Protein AF-A0A378FMY5-F1 (afdb_monomer)

Sequence (43 aa):
MTDAYRDALLAQFPQARAHVIAGAGHWVHAEKPERCYAPSAAI

Structure (mmCIF, N/CA/C/O backbone):
data_AF-A0A378FMY5-F1
#
_entry.id   AF-A0A378FMY5-F1
#
loop_
_atom_site.group_PDB
_atom_site.id
_atom_site.type_symbol
_atom_site.label_atom_id
_atom_site.label_alt_id
_atom_site.label_comp_id
_atom_site.label_asym_id
_atom_site.label_entity_id
_atom_site.label_seq_id
_atom_site.pdbx_PDB_ins_code
_atom_site.Cartn_x
_atom_site.Cartn_y
_atom_site.Cartn_z
_atom_site.occupancy
_atom_site.B_iso_or_equiv
_atom_site.auth_seq_id
_atom_site.auth_comp_id
_atom_site.auth_asym_id
_atom_site.auth_atom_id
_atom_site.pdbx_PDB_model_num
ATOM 1 N N . MET A 1 1 ? -2.563 -15.957 -0.198 1.00 52.00 1 MET A N 1
ATOM 2 C CA . MET A 1 1 ? -2.291 -15.209 1.048 1.00 52.00 1 MET A CA 1
ATOM 3 C C . MET A 1 1 ? -3.637 -14.867 1.660 1.00 52.00 1 MET A C 1
ATOM 5 O O . MET A 1 1 ? -4.454 -14.282 0.965 1.00 52.00 1 MET A O 1
ATOM 9 N N . THR A 1 2 ? -3.931 -15.358 2.862 1.00 58.00 2 THR A N 1
ATOM 10 C CA . THR A 1 2 ? -5.248 -15.207 3.500 1.00 58.00 2 THR A CA 1
ATOM 11 C C . THR A 1 2 ? -5.453 -13.777 3.987 1.00 58.00 2 THR A C 1
ATOM 13 O O . THR A 1 2 ? -4.567 -13.208 4.620 1.00 58.00 2 THR A O 1
ATOM 16 N N . ASP A 1 3 ? -6.635 -13.222 3.726 1.00 70.25 3 ASP A N 1
ATOM 17 C CA . ASP A 1 3 ? -7.025 -11.848 4.078 1.00 70.25 3 ASP A CA 1
ATOM 18 C C . ASP A 1 3 ? -7.088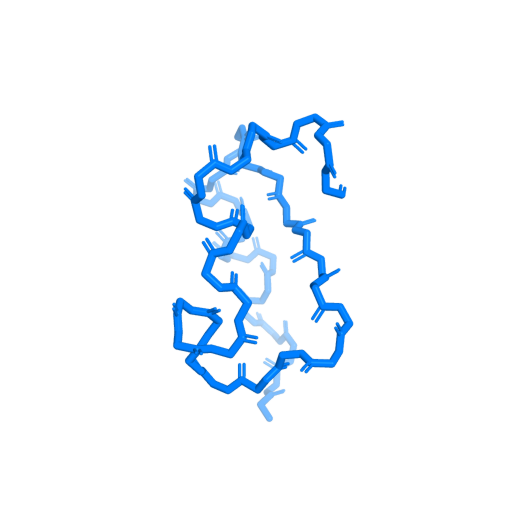 -11.594 5.601 1.00 70.25 3 ASP A C 1
ATOM 20 O O . ASP A 1 3 ? -7.125 -10.456 6.048 1.00 70.25 3 ASP A O 1
ATOM 24 N N . ALA A 1 4 ? -6.999 -12.659 6.407 1.00 79.81 4 ALA A N 1
ATOM 25 C CA . ALA A 1 4 ? -7.148 -12.666 7.865 1.00 79.81 4 ALA A CA 1
ATOM 26 C C . ALA A 1 4 ? -6.220 -11.716 8.650 1.00 79.81 4 ALA A C 1
ATOM 28 O O . ALA A 1 4 ? -6.493 -11.427 9.811 1.00 79.81 4 ALA A O 1
ATOM 29 N N . TYR A 1 5 ? -5.130 -11.231 8.051 1.00 83.00 5 TYR A N 1
ATOM 30 C CA . TYR A 1 5 ? -4.205 -10.290 8.698 1.00 83.00 5 TYR A CA 1
ATOM 31 C C . TYR A 1 5 ? -4.342 -8.851 8.198 1.00 83.00 5 TYR A C 1
ATOM 33 O O . TYR A 1 5 ? -3.647 -7.969 8.702 1.00 83.00 5 TYR A O 1
ATOM 41 N N . ARG A 1 6 ? -5.217 -8.593 7.218 1.00 82.06 6 ARG A N 1
ATOM 42 C CA . ARG A 1 6 ? -5.386 -7.263 6.625 1.00 82.06 6 ARG A CA 1
ATOM 43 C C . ARG A 1 6 ? -5.803 -6.238 7.673 1.00 82.06 6 ARG A C 1
ATOM 45 O O . ARG A 1 6 ? -5.170 -5.192 7.768 1.00 82.06 6 ARG A O 1
ATOM 52 N N . ASP A 1 7 ? -6.807 -6.557 8.482 1.00 85.50 7 ASP A N 1
ATOM 53 C CA . ASP A 1 7 ? -7.343 -5.618 9.471 1.00 85.50 7 ASP A CA 1
ATOM 54 C C . ASP A 1 7 ? -6.331 -5.315 10.582 1.00 85.50 7 ASP A C 1
ATOM 56 O O . ASP A 1 7 ? -6.106 -4.156 10.930 1.00 85.50 7 ASP A O 1
ATOM 60 N N . ALA A 1 8 ? -5.640 -6.345 11.083 1.00 89.88 8 ALA A N 1
ATOM 61 C CA . ALA A 1 8 ? -4.591 -6.190 12.091 1.00 89.88 8 ALA A CA 1
ATOM 62 C C . ALA A 1 8 ? -3.376 -5.398 11.572 1.00 89.88 8 ALA A C 1
ATOM 64 O O . ALA A 1 8 ? -2.703 -4.711 12.341 1.00 89.88 8 ALA A O 1
ATOM 65 N N . LEU A 1 9 ? -3.084 -5.488 10.272 1.00 86.81 9 LEU A N 1
ATOM 66 C CA . LEU A 1 9 ? -2.037 -4.705 9.624 1.00 86.81 9 LEU A CA 1
ATOM 67 C C . LEU A 1 9 ? -2.460 -3.240 9.461 1.00 86.81 9 LEU 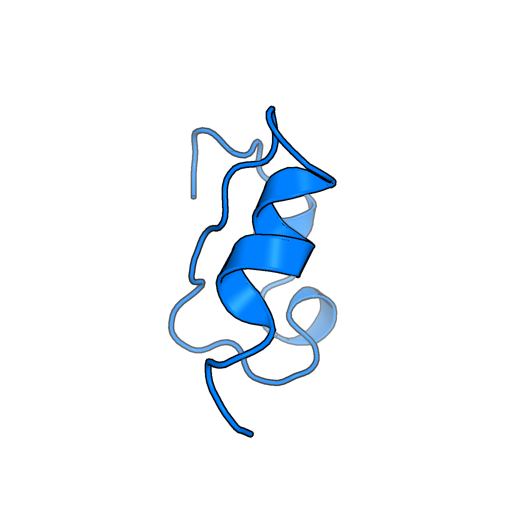A C 1
ATOM 69 O O . LEU A 1 9 ? -1.693 -2.345 9.805 1.00 86.81 9 LEU A O 1
ATOM 73 N N . LEU A 1 10 ? -3.677 -2.979 8.977 1.00 86.88 10 LEU A N 1
ATOM 74 C CA . LEU A 1 10 ? -4.185 -1.615 8.790 1.00 86.88 10 LEU A CA 1
ATOM 75 C C . LEU A 1 10 ? -4.298 -0.856 10.118 1.00 86.88 10 LEU A C 1
ATOM 77 O O . 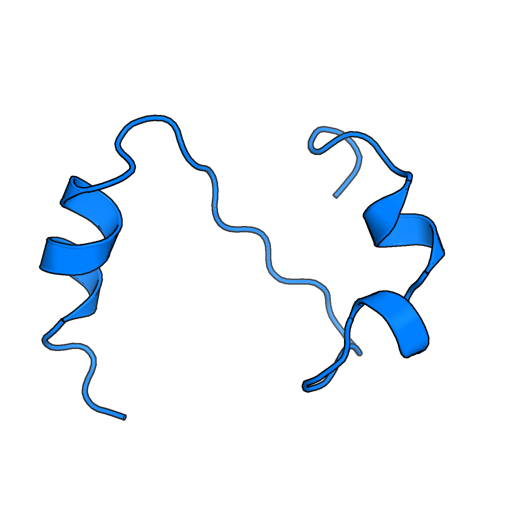LEU A 1 10 ? -3.981 0.331 10.170 1.00 86.88 10 LEU A O 1
ATOM 81 N N . ALA A 1 11 ? -4.663 -1.543 11.204 1.00 90.44 11 ALA A N 1
ATOM 82 C CA . ALA A 1 11 ? -4.730 -0.956 12.541 1.00 90.44 11 ALA A CA 1
ATOM 83 C C . ALA A 1 11 ? -3.384 -0.392 13.040 1.00 90.44 11 ALA A C 1
ATOM 85 O O . ALA A 1 11 ? -3.376 0.536 13.846 1.00 90.44 11 ALA A O 1
ATOM 86 N N . GLN A 1 12 ? -2.247 -0.909 12.556 1.00 92.25 12 GLN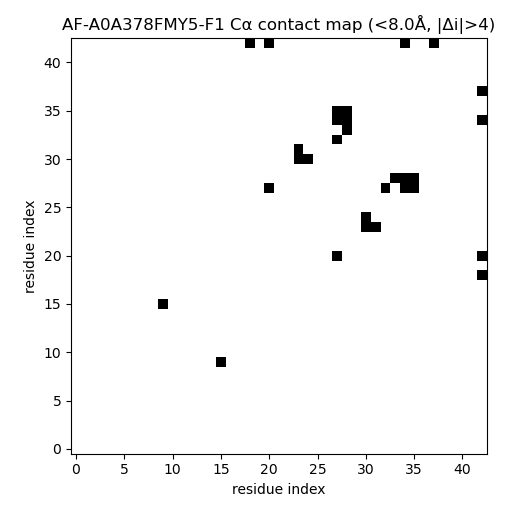 A N 1
ATOM 87 C CA . GLN A 1 12 ? -0.915 -0.402 12.916 1.00 92.25 12 GLN A CA 1
ATOM 88 C C . GLN A 1 12 ? -0.586 0.935 12.241 1.00 92.25 12 GLN A C 1
ATOM 90 O O . GLN A 1 12 ? 0.267 1.675 12.726 1.00 92.25 12 GLN A O 1
ATOM 95 N N . PHE A 1 13 ? -1.271 1.267 11.144 1.00 90.38 13 PHE A N 1
ATOM 96 C CA . PHE A 1 13 ? -1.009 2.461 10.348 1.00 90.38 13 PHE A CA 1
ATOM 97 C C . PHE A 1 13 ? -2.284 3.292 10.153 1.00 90.38 13 PHE A C 1
ATOM 99 O O . PHE A 1 13 ? -2.731 3.490 9.023 1.00 90.38 13 PHE A O 1
ATOM 106 N N . PRO A 1 14 ? -2.869 3.838 11.234 1.00 86.31 14 PRO A N 1
ATOM 107 C CA . PRO A 1 14 ? -4.180 4.492 11.190 1.00 86.31 14 PRO A CA 1
ATOM 108 C C . PRO A 1 14 ? -4.224 5.748 10.304 1.00 86.31 14 PRO A C 1
ATOM 110 O O . PRO A 1 14 ? -5.298 6.189 9.908 1.00 86.31 14 PRO A O 1
ATOM 113 N N . GLN A 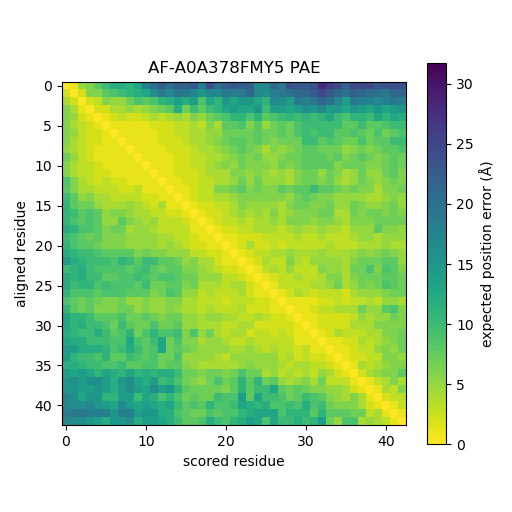1 15 ? -3.065 6.334 9.990 1.00 89.56 15 GLN A N 1
ATOM 114 C CA . GLN A 1 15 ? -2.939 7.496 9.103 1.00 89.56 15 GLN A CA 1
ATOM 115 C C . GLN A 1 15 ? -2.465 7.131 7.687 1.00 89.56 15 GLN A C 1
ATOM 117 O O . GLN A 1 15 ? -2.414 8.006 6.820 1.00 89.56 15 GLN A O 1
ATOM 122 N N . ALA A 1 16 ? -2.096 5.871 7.435 1.00 86.12 16 ALA A N 1
ATOM 123 C CA . ALA A 1 16 ? -1.596 5.455 6.133 1.00 86.12 16 ALA A CA 1
ATOM 124 C C . ALA A 1 16 ? -2.735 5.266 5.130 1.00 86.12 16 ALA A C 1
ATOM 126 O O . ALA A 1 16 ? -3.842 4.846 5.463 1.00 86.12 16 ALA A O 1
ATOM 127 N N . ARG A 1 17 ? -2.430 5.554 3.866 1.00 82.69 17 ARG A N 1
ATOM 128 C CA . ARG A 1 17 ? -3.330 5.347 2.734 1.00 82.69 17 ARG A CA 1
ATOM 129 C C . ARG A 1 17 ? -2.699 4.326 1.804 1.00 82.69 17 ARG A C 1
ATOM 131 O O . ARG A 1 17 ? -1.563 4.503 1.370 1.00 82.69 17 ARG A O 1
ATOM 138 N N . ALA A 1 18 ? -3.425 3.251 1.524 1.00 83.12 18 ALA A N 1
ATOM 139 C CA . ALA A 1 18 ? -3.000 2.263 0.545 1.00 83.12 18 ALA A CA 1
ATOM 140 C C . ALA A 1 18 ? -3.404 2.733 -0.859 1.00 83.12 18 ALA A C 1
ATOM 142 O O . ALA A 1 18 ? -4.570 3.043 -1.094 1.00 83.12 18 ALA A O 1
ATOM 143 N N . HIS A 1 19 ? -2.447 2.760 -1.785 1.00 83.88 19 HIS A N 1
ATOM 144 C CA . HIS A 1 19 ? -2.673 3.081 -3.195 1.00 83.88 19 HIS A CA 1
ATOM 145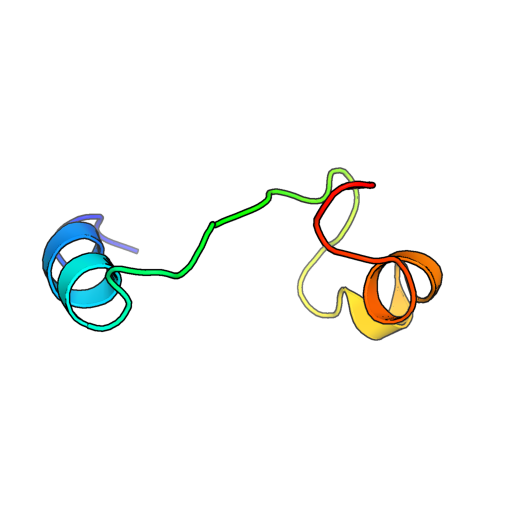 C C . HIS A 1 19 ? -2.249 1.891 -4.058 1.00 83.88 19 HIS A C 1
ATOM 147 O O . HIS A 1 19 ? -1.224 1.262 -3.791 1.00 83.88 19 HIS A O 1
ATOM 153 N N . VAL A 1 20 ? -3.024 1.586 -5.101 1.00 84.31 20 VAL A N 1
ATOM 154 C CA . VAL A 1 20 ? -2.691 0.535 -6.073 1.00 84.31 20 VAL A CA 1
ATOM 155 C C . VAL A 1 20 ? -2.146 1.188 -7.336 1.00 84.31 20 VAL A C 1
ATOM 157 O O . VAL A 1 20 ? -2.835 1.973 -7.982 1.00 84.31 20 VAL A O 1
ATOM 160 N N . ILE A 1 21 ? -0.912 0.847 -7.707 1.00 83.88 21 ILE A N 1
ATOM 161 C CA . ILE A 1 21 ? -0.283 1.331 -8.938 1.00 83.88 21 ILE A CA 1
ATOM 162 C C . ILE A 1 21 ? -0.461 0.263 -10.017 1.00 83.88 21 ILE A C 1
ATOM 164 O O . ILE A 1 21 ? 0.186 -0.783 -9.994 1.00 83.88 21 ILE A O 1
ATOM 168 N N . ALA A 1 22 ? -1.360 0.525 -10.966 1.00 85.44 22 ALA A N 1
ATOM 169 C CA . ALA A 1 22 ? -1.611 -0.384 -12.077 1.00 85.44 22 ALA A CA 1
ATOM 170 C C . ALA A 1 22 ? -0.360 -0.561 -12.960 1.00 85.44 22 ALA A C 1
ATOM 172 O O . ALA A 1 22 ? 0.332 0.404 -13.295 1.00 85.44 22 ALA A O 1
ATOM 173 N N . GLY A 1 23 ? -0.095 -1.806 -13.363 1.00 82.75 23 GLY A N 1
ATOM 174 C CA . GLY A 1 23 ? 1.031 -2.152 -14.235 1.00 82.75 23 GLY A CA 1
ATOM 175 C C . GLY A 1 23 ? 2.396 -2.185 -13.544 1.00 82.75 23 GLY A C 1
ATOM 176 O O . GLY A 1 23 ? 3.400 -2.278 -14.243 1.00 82.75 23 GLY A O 1
ATOM 177 N N . ALA A 1 24 ? 2.438 -2.107 -12.211 1.00 85.69 24 ALA A N 1
ATOM 178 C CA . ALA A 1 24 ? 3.625 -2.426 -11.430 1.00 85.69 24 ALA A CA 1
ATOM 179 C C . ALA A 1 24 ? 3.486 -3.820 -10.796 1.00 85.69 24 ALA A C 1
ATOM 181 O O . ALA A 1 24 ? 2.436 -4.177 -10.256 1.00 85.69 24 ALA A O 1
ATOM 182 N N . GLY A 1 25 ? 4.545 -4.607 -10.906 1.00 81.25 25 GLY A N 1
ATOM 183 C CA . GLY A 1 25 ? 4.786 -5.846 -10.196 1.00 81.25 25 GLY A CA 1
ATOM 184 C C . GLY A 1 25 ? 5.489 -5.603 -8.860 1.00 81.25 25 GLY A C 1
ATOM 185 O O . GLY A 1 25 ? 5.145 -4.707 -8.088 1.00 81.25 25 GLY A O 1
ATOM 186 N N . HIS A 1 26 ? 6.445 -6.470 -8.535 1.00 87.06 26 HIS A N 1
ATOM 187 C CA . HIS A 1 26 ? 7.025 -6.533 -7.191 1.00 87.06 26 HIS A CA 1
ATOM 188 C C . HIS A 1 26 ? 7.927 -5.333 -6.862 1.00 87.06 26 HIS A C 1
ATOM 190 O O . HIS A 1 26 ? 8.044 -4.943 -5.701 1.00 87.06 26 HIS A O 1
ATOM 196 N N . TRP A 1 27 ? 8.537 -4.724 -7.879 1.00 87.19 27 TRP A N 1
ATOM 197 C CA . TRP A 1 27 ? 9.537 -3.675 -7.715 1.00 87.19 27 TRP A CA 1
ATOM 198 C C . TRP A 1 27 ? 9.058 -2.366 -8.345 1.00 87.19 27 TRP A C 1
ATOM 200 O O . TRP A 1 27 ? 9.617 -1.894 -9.335 1.00 87.19 27 TRP A O 1
ATOM 210 N N . VAL A 1 28 ? 8.051 -1.743 -7.715 1.00 84.94 28 VAL A N 1
ATOM 211 C CA . VAL A 1 28 ? 7.463 -0.454 -8.145 1.00 84.94 28 VAL A CA 1
ATOM 212 C C . VAL A 1 28 ? 8.523 0.596 -8.482 1.00 84.94 28 VAL A C 1
ATOM 214 O O . VAL A 1 28 ? 8.366 1.336 -9.443 1.00 84.94 28 VAL A O 1
ATOM 217 N N . HIS A 1 29 ? 9.620 0.653 -7.729 1.00 84.56 29 HIS A N 1
ATOM 218 C CA . HIS A 1 29 ? 10.669 1.652 -7.930 1.00 84.56 29 HIS A CA 1
ATOM 219 C C . HIS A 1 29 ? 11.496 1.440 -9.208 1.00 84.56 29 HIS A C 1
ATOM 221 O O . HIS A 1 29 ? 12.062 2.398 -9.723 1.00 84.56 29 HIS A O 1
ATOM 227 N N . ALA A 1 30 ? 11.575 0.211 -9.723 1.00 85.50 30 ALA A N 1
ATOM 228 C CA . ALA A 1 30 ? 12.247 -0.097 -10.984 1.00 85.50 30 ALA A CA 1
ATOM 229 C C . ALA A 1 30 ? 11.288 0.011 -12.181 1.00 85.50 30 ALA A C 1
ATOM 231 O O . ALA A 1 30 ? 11.698 0.373 -13.279 1.00 85.50 30 ALA A O 1
ATOM 232 N N . GLU A 1 31 ? 10.006 -0.290 -11.966 1.00 82.88 31 GLU A N 1
ATOM 233 C CA . GLU A 1 31 ? 8.993 -0.375 -13.027 1.00 82.88 31 GLU A CA 1
ATOM 234 C C . GLU A 1 31 ? 8.221 0.936 -13.239 1.00 82.88 31 GLU A C 1
ATOM 236 O O . GLU A 1 31 ? 7.739 1.204 -14.341 1.00 82.88 31 GLU A O 1
ATOM 241 N N . LYS A 1 32 ? 8.079 1.735 -12.176 1.00 83.50 32 LYS A N 1
ATOM 242 C CA . LYS A 1 32 ? 7.363 3.018 -12.110 1.00 83.50 32 LYS A CA 1
ATOM 243 C C . LYS A 1 32 ? 8.140 4.031 -11.253 1.00 83.50 32 LYS A C 1
ATOM 245 O O . LYS A 1 32 ? 7.608 4.515 -10.247 1.00 83.50 32 LYS A O 1
ATOM 250 N N . PRO A 1 33 ? 9.402 4.347 -11.600 1.00 81.06 33 PRO A N 1
ATOM 251 C CA . PRO A 1 33 ? 10.255 5.230 -10.803 1.00 81.06 33 PRO A CA 1
ATOM 252 C C . PRO A 1 33 ? 9.589 6.580 -10.500 1.00 81.06 33 PRO A C 1
ATOM 254 O O . PRO A 1 33 ? 9.696 7.086 -9.388 1.00 81.06 33 PRO A O 1
ATOM 257 N N . GLU A 1 34 ? 8.813 7.132 -11.431 1.00 82.31 34 GLU A N 1
ATOM 258 C CA . GLU A 1 34 ? 8.068 8.382 -11.275 1.00 82.31 34 GLU A CA 1
ATOM 259 C C . GLU A 1 34 ? 7.100 8.379 -10.083 1.00 82.31 34 GLU A C 1
ATOM 261 O O . GLU A 1 34 ? 6.897 9.417 -9.453 1.00 82.31 34 GLU A O 1
ATOM 266 N N . ARG A 1 35 ? 6.538 7.219 -9.717 1.00 81.69 35 ARG A N 1
ATOM 267 C CA . ARG A 1 35 ? 5.628 7.089 -8.570 1.00 81.69 35 ARG A CA 1
ATOM 268 C C . ARG A 1 35 ? 6.350 7.197 -7.229 1.00 81.69 35 ARG A C 1
ATOM 270 O O . ARG A 1 35 ? 5.717 7.575 -6.252 1.00 81.69 35 ARG A O 1
ATOM 277 N N . CYS A 1 36 ? 7.651 6.913 -7.173 1.00 77.25 36 CYS A N 1
ATOM 278 C CA . CYS A 1 36 ? 8.448 7.071 -5.954 1.00 77.25 36 CYS A CA 1
ATOM 279 C C . CYS A 1 36 ? 8.786 8.536 -5.652 1.00 77.25 36 CYS A C 1
ATOM 281 O O . CYS A 1 36 ? 9.019 8.879 -4.496 1.00 77.25 36 CYS A O 1
ATOM 283 N N . TYR A 1 37 ? 8.798 9.394 -6.675 1.00 79.00 37 TYR A N 1
ATOM 284 C CA . TYR A 1 37 ? 9.082 10.825 -6.529 1.00 79.00 37 TYR A CA 1
ATOM 285 C C . TYR A 1 37 ? 7.808 11.681 -6.490 1.00 79.00 37 TYR A C 1
ATOM 287 O O . TYR A 1 37 ? 7.850 12.827 -6.043 1.00 79.00 37 TYR A O 1
ATOM 295 N N . ALA A 1 38 ? 6.676 11.146 -6.955 1.00 72.25 38 ALA A N 1
ATOM 296 C CA . ALA A 1 38 ? 5.405 11.854 -6.966 1.00 72.25 38 ALA A CA 1
ATOM 297 C C . ALA A 1 38 ? 4.760 11.898 -5.565 1.00 72.25 38 ALA A C 1
ATOM 299 O O . ALA A 1 38 ? 4.733 10.888 -4.858 1.00 72.25 38 ALA A O 1
ATOM 300 N N . PRO A 1 39 ? 4.184 13.043 -5.156 1.0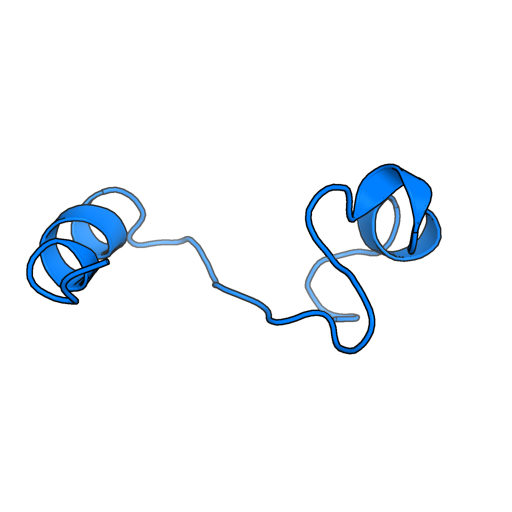0 71.69 39 PRO A N 1
ATOM 301 C CA . PRO A 1 39 ? 3.444 13.130 -3.904 1.00 71.69 39 PRO A CA 1
ATOM 302 C C . PRO A 1 39 ? 2.216 12.209 -3.931 1.00 71.69 39 PRO A C 1
ATOM 304 O O . PRO A 1 39 ? 1.565 12.063 -4.963 1.00 71.69 39 PRO A O 1
ATOM 307 N N . 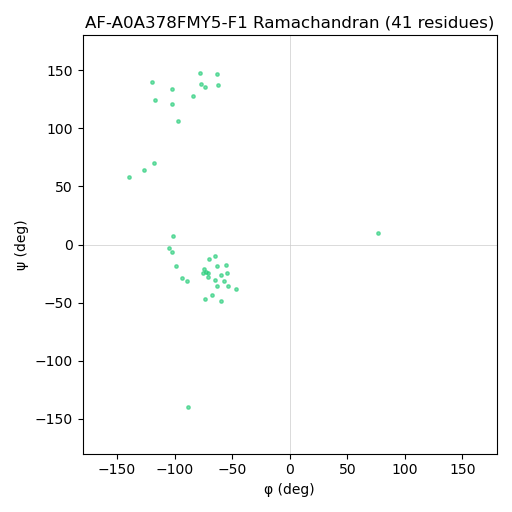SER A 1 40 ? 1.850 11.645 -2.774 1.00 66.50 40 SER A N 1
ATOM 308 C CA . SER A 1 40 ? 0.721 10.701 -2.631 1.00 66.50 40 SER A CA 1
ATOM 309 C C . SER A 1 40 ? -0.622 11.232 -3.166 1.00 66.50 40 SER A C 1
ATOM 311 O O . SER A 1 40 ? -1.453 10.442 -3.598 1.00 66.50 40 SER A O 1
ATOM 313 N N . ALA A 1 41 ? -0.822 12.555 -3.230 1.00 69.88 41 ALA A N 1
ATOM 314 C CA . ALA A 1 41 ? -2.015 13.171 -3.826 1.00 69.88 41 ALA A CA 1
ATOM 315 C C . ALA A 1 41 ? -2.107 13.045 -5.363 1.00 69.88 41 ALA A C 1
ATOM 317 O O . ALA A 1 41 ? -3.155 13.336 -5.932 1.00 69.88 41 ALA A O 1
ATOM 318 N N . ALA A 1 42 ? -1.028 12.643 -6.038 1.00 62.72 42 ALA A N 1
ATOM 319 C CA . ALA A 1 42 ? -0.963 12.474 -7.489 1.00 62.72 42 ALA A CA 1
ATOM 320 C C . ALA A 1 42 ? -1.086 11.000 -7.935 1.00 62.72 42 ALA A C 1
ATOM 322 O O . ALA A 1 42 ? -0.866 10.696 -9.113 1.00 62.72 42 ALA A O 1
ATOM 323 N N . ILE A 1 43 ? -1.383 10.077 -7.005 1.00 62.47 43 ILE A N 1
ATOM 324 C CA . ILE A 1 43 ? -1.436 8.622 -7.236 1.00 62.47 43 ILE A CA 1
ATOM 325 C C . ILE A 1 43 ? -2.856 8.086 -7.293 1.00 62.47 43 ILE A C 1
ATOM 327 O O . ILE A 1 43 ? -3.578 8.210 -6.277 1.00 62.47 43 ILE A O 1
#

Radius of gyration: 12.7 Å; Cα contacts (8 Å, |Δi|>4): 15; chains: 1; bounding box: 20×28×27 Å

Solvent-accessible surface area (backbone atoms only — not comparable to full-atom values): 3060 Å² total; per-residue (Å²): 131,78,71,87,54,51,64,70,53,48,66,77,40,80,86,66,80,90,79,86,66,84,94,45,73,96,52,41,67,80,70,40,47,67,65,74,76,46,60,77,92,80,111

Secondary structure (DSSP, 8-state):
--GGGHHHHHTT-TT------TT--S-HHHH-HHHHHS-GGG-

InterPro domains:
  IPR029058 Alpha/Beta hydrolase fold [G3DSA:3.40.50.1820] (1-42)
  IPR029058 Alpha/Beta hydrolase fold [SSF53474] (6-37)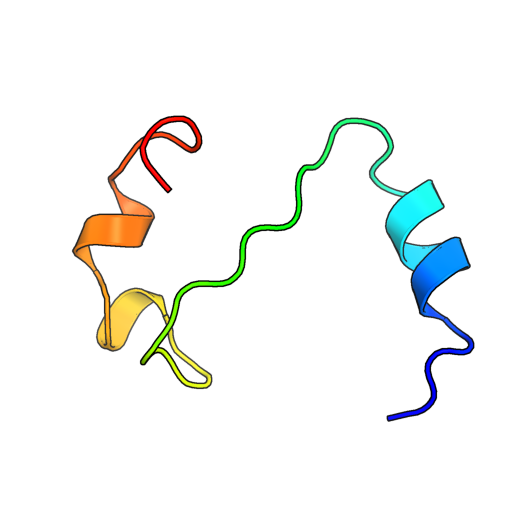

Foldseek 3Di:
DDCVCVVVVCVVPVPDDDDDDPPDDDCCCVRPVVVVVDDPVVD

Organism: Klebsiella pneumoniae (NCBI:txid573)

pLDDT: mean 80.57, std 9.01, range [52.0, 92.25]

Mean predicted aligned error: 6.74 Å